Protein AF-H5SH96-F1 (afdb_monomer)

Nearest PDB structures (foldseek):
  1si8-assembly1_D  TM=6.715E-01  e=1.417E+00  Enterococcus faecalis V583
  3w3u-assembly1_A  TM=4.815E-01  e=8.778E+00  Saccharomyces cerevisiae S288C

Structure (mmCIF, N/CA/C/O backbone):
data_AF-H5SH96-F1
#
_entry.id   AF-H5SH96-F1
#
loop_
_atom_site.group_PDB
_atom_site.id
_atom_site.type_symbol
_atom_site.label_atom_id
_atom_site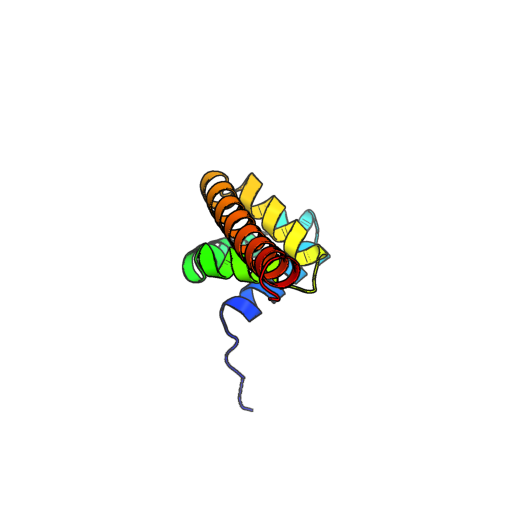.label_alt_id
_atom_site.label_comp_id
_atom_site.label_asym_id
_atom_site.label_entity_id
_atom_site.label_seq_id
_atom_site.pdbx_PDB_ins_code
_atom_site.Cartn_x
_atom_site.Cartn_y
_atom_site.Cartn_z
_atom_site.occupancy
_atom_site.B_iso_or_equiv
_atom_site.auth_seq_id
_atom_site.auth_comp_id
_atom_site.auth_asym_id
_atom_site.auth_atom_id
_atom_site.pdbx_PDB_model_num
ATOM 1 N N . MET A 1 1 ? 4.769 -27.372 13.345 1.00 42.38 1 MET A N 1
ATOM 2 C CA . MET A 1 1 ? 4.757 -25.899 13.234 1.00 42.38 1 MET A CA 1
ATOM 3 C C . MET A 1 1 ? 3.792 -25.542 12.118 1.00 42.38 1 MET A C 1
ATOM 5 O O . MET A 1 1 ? 4.080 -25.860 10.975 1.00 42.38 1 MET A O 1
ATOM 9 N N . LEU A 1 2 ? 2.617 -25.004 12.446 1.00 45.25 2 LEU A N 1
ATOM 10 C CA . LEU A 1 2 ? 1.695 -24.458 11.449 1.00 45.25 2 LEU A CA 1
ATOM 11 C C . LEU A 1 2 ? 2.207 -23.062 11.096 1.00 45.25 2 LEU A C 1
ATOM 13 O O . LEU A 1 2 ? 2.047 -22.130 11.880 1.00 45.25 2 LEU A O 1
ATOM 17 N N . THR A 1 3 ? 2.884 -22.925 9.961 1.00 50.94 3 THR A N 1
ATOM 18 C CA . THR A 1 3 ? 3.163 -21.613 9.380 1.00 50.94 3 THR A CA 1
ATOM 19 C C . THR A 1 3 ? 1.822 -21.019 8.965 1.00 50.94 3 THR A C 1
ATOM 21 O O . THR A 1 3 ? 1.205 -21.455 7.994 1.00 50.94 3 THR A O 1
ATOM 24 N N . ARG A 1 4 ? 1.315 -20.067 9.757 1.00 61.50 4 ARG A N 1
ATOM 25 C CA . ARG A 1 4 ? 0.143 -19.275 9.380 1.00 61.50 4 ARG A CA 1
ATOM 26 C C . ARG A 1 4 ? 0.458 -18.627 8.035 1.00 61.50 4 ARG A C 1
ATOM 28 O O . ARG A 1 4 ? 1.440 -17.901 7.922 1.00 61.50 4 ARG A O 1
ATOM 35 N N . ARG A 1 5 ? -0.354 -18.924 7.024 1.00 68.50 5 ARG A N 1
ATOM 36 C CA . ARG A 1 5 ? -0.265 -18.263 5.724 1.00 68.50 5 ARG A CA 1
ATOM 37 C C . ARG A 1 5 ? -0.736 -16.828 5.937 1.00 68.50 5 ARG A C 1
ATOM 39 O O . ARG A 1 5 ? -1.869 -16.633 6.372 1.00 68.50 5 ARG A O 1
ATOM 46 N N . TRP A 1 6 ? 0.158 -15.866 5.750 1.00 73.06 6 TRP A N 1
ATOM 47 C CA . TRP A 1 6 ? -0.200 -14.456 5.855 1.00 73.06 6 TRP A CA 1
ATOM 48 C C . TRP A 1 6 ? -1.098 -14.078 4.680 1.00 73.06 6 TRP A C 1
ATOM 50 O O . T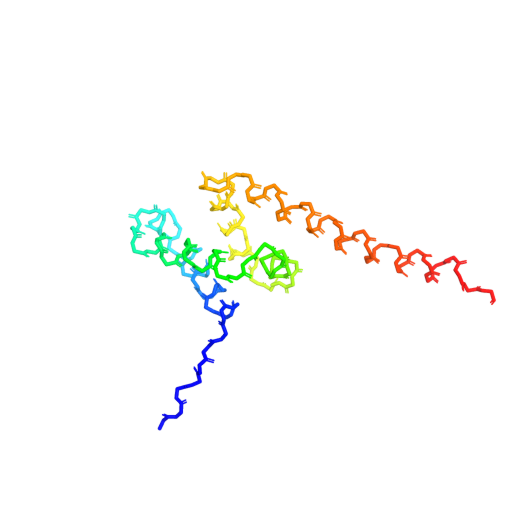RP A 1 6 ? -0.941 -14.602 3.573 1.00 73.06 6 TRP A O 1
ATOM 60 N N . SER A 1 7 ? -2.069 -13.215 4.948 1.00 83.00 7 SER A N 1
ATOM 61 C CA . SER A 1 7 ? -2.863 -12.558 3.915 1.00 83.00 7 SER A CA 1
ATOM 62 C C . SER A 1 7 ? -2.001 -11.561 3.138 1.00 83.00 7 SER A C 1
ATOM 64 O O . SER A 1 7 ? -0.989 -11.078 3.640 1.00 83.00 7 SER A O 1
ATOM 66 N N . GLU A 1 8 ? -2.400 -11.240 1.909 1.00 80.62 8 GLU A N 1
ATOM 67 C CA . GLU A 1 8 ? -1.683 -10.262 1.075 1.00 80.62 8 GLU A CA 1
ATOM 68 C C . GLU A 1 8 ? -1.594 -8.886 1.748 1.00 80.62 8 GLU A C 1
ATOM 70 O O . GLU A 1 8 ? -0.590 -8.200 1.613 1.00 80.62 8 GLU A O 1
ATOM 75 N N . GLU A 1 9 ? -2.613 -8.516 2.525 1.00 78.62 9 GLU A N 1
ATOM 76 C CA . GLU A 1 9 ? -2.664 -7.258 3.272 1.00 78.62 9 GLU A CA 1
ATOM 77 C C . GLU A 1 9 ? -1.683 -7.250 4.454 1.00 78.62 9 GLU A C 1
ATOM 79 O O . GLU A 1 9 ? -0.982 -6.265 4.669 1.00 78.62 9 GLU A O 1
ATOM 84 N N . GLU A 1 10 ? -1.543 -8.375 5.167 1.00 83.75 10 GLU A N 1
ATOM 85 C CA . GLU A 1 10 ? -0.507 -8.532 6.199 1.00 83.75 10 GLU A CA 1
ATOM 86 C C . GLU A 1 10 ? 0.905 -8.474 5.587 1.00 83.75 10 GLU A C 1
ATOM 88 O O . GLU A 1 10 ? 1.812 -7.897 6.184 1.00 83.75 10 GLU A O 1
ATOM 93 N N . ILE A 1 11 ? 1.113 -9.046 4.395 1.00 84.81 11 ILE A N 1
ATOM 94 C CA . ILE A 1 11 ? 2.413 -9.001 3.703 1.00 84.81 11 ILE A CA 1
ATOM 95 C C . ILE A 1 11 ? 2.710 -7.582 3.201 1.00 84.81 11 ILE A C 1
ATOM 97 O O . ILE A 1 11 ? 3.848 -7.121 3.320 1.00 84.81 11 ILE A O 1
ATOM 101 N N . LEU A 1 12 ? 1.702 -6.881 2.678 1.00 84.69 12 LEU A N 1
ATOM 102 C CA . LEU A 1 12 ? 1.804 -5.484 2.266 1.00 84.69 12 LEU A CA 1
ATOM 103 C C . LEU A 1 12 ? 2.199 -4.593 3.448 1.00 84.69 12 LEU A C 1
ATOM 105 O O . LEU A 1 12 ? 3.164 -3.840 3.329 1.00 84.69 12 LEU A O 1
ATOM 109 N N . ASP A 1 13 ? 1.514 -4.719 4.588 1.00 84.00 13 ASP A N 1
ATOM 110 C CA . ASP A 1 13 ? 1.818 -3.952 5.800 1.00 84.00 13 ASP A CA 1
ATOM 111 C C . ASP A 1 13 ? 3.264 -4.181 6.248 1.00 84.00 13 ASP A C 1
ATOM 113 O O . ASP A 1 13 ? 4.024 -3.231 6.411 1.00 84.00 13 ASP A O 1
ATOM 117 N N . GLN A 1 14 ? 3.693 -5.442 6.354 1.00 85.62 14 GLN A N 1
ATOM 118 C CA . GLN A 1 14 ? 5.058 -5.785 6.763 1.00 85.62 14 GLN A CA 1
ATOM 119 C C . GLN A 1 14 ? 6.110 -5.262 5.780 1.00 85.62 14 GLN A C 1
ATOM 121 O O . GLN A 1 14 ? 7.144 -4.743 6.197 1.00 85.62 14 GLN A O 1
ATOM 126 N N . THR A 1 15 ? 5.845 -5.348 4.476 1.00 84.00 15 THR A N 1
ATOM 127 C CA . THR A 1 15 ? 6.766 -4.847 3.447 1.00 84.00 15 THR A CA 1
ATOM 128 C C . THR A 1 15 ? 6.868 -3.322 3.510 1.00 84.00 15 THR A C 1
ATOM 130 O O . THR A 1 15 ? 7.975 -2.783 3.526 1.00 84.00 15 THR A O 1
ATOM 133 N N . ALA A 1 16 ? 5.739 -2.619 3.642 1.00 82.50 16 ALA A N 1
ATOM 134 C CA . ALA A 1 16 ? 5.707 -1.168 3.816 1.00 82.50 16 ALA A CA 1
ATOM 135 C C . ALA A 1 16 ? 6.383 -0.724 5.127 1.00 82.50 16 ALA A C 1
ATOM 137 O O . ALA A 1 16 ? 7.099 0.278 5.135 1.00 82.50 16 ALA A O 1
ATOM 138 N N . CYS A 1 17 ? 6.232 -1.490 6.213 1.00 86.75 17 CYS A N 1
ATOM 139 C CA . CYS A 1 17 ? 6.943 -1.270 7.474 1.00 86.75 17 CYS A CA 1
ATOM 140 C C . CYS A 1 17 ? 8.459 -1.364 7.288 1.00 86.75 17 CYS A C 1
ATOM 142 O O . CYS A 1 17 ? 9.174 -0.433 7.650 1.00 86.75 17 CYS A O 1
ATOM 144 N N . VAL A 1 18 ? 8.952 -2.444 6.671 1.00 86.31 18 VAL A N 1
ATOM 145 C CA . VAL A 1 18 ? 10.388 -2.627 6.395 1.00 86.31 18 VAL A CA 1
ATOM 146 C C . VAL A 1 18 ? 10.918 -1.485 5.531 1.00 86.31 18 VAL A C 1
ATOM 148 O O . VAL A 1 18 ? 12.002 -0.961 5.787 1.00 86.31 18 VAL A O 1
ATOM 151 N N . MET A 1 19 ? 10.148 -1.040 4.536 1.00 84.62 19 MET A N 1
ATOM 152 C CA . MET A 1 19 ? 10.535 0.111 3.724 1.00 84.62 19 MET A CA 1
ATOM 153 C C . MET A 1 19 ? 10.603 1.407 4.532 1.00 84.62 19 MET A C 1
ATOM 155 O O . MET A 1 19 ? 11.544 2.179 4.347 1.00 84.62 19 MET A O 1
ATOM 159 N N . ALA A 1 20 ? 9.653 1.634 5.440 1.00 86.06 20 ALA A N 1
ATOM 160 C CA . ALA A 1 20 ? 9.648 2.801 6.315 1.00 86.06 20 ALA A CA 1
ATOM 161 C C . ALA A 1 20 ? 10.857 2.798 7.265 1.00 86.06 20 ALA A C 1
ATOM 163 O O . ALA A 1 20 ? 11.530 3.817 7.413 1.00 86.06 20 ALA A O 1
ATOM 164 N N . GLU A 1 21 ? 11.175 1.646 7.859 1.00 87.38 21 GLU A N 1
ATOM 165 C CA . GLU A 1 21 ? 12.316 1.467 8.766 1.00 87.38 21 GLU A CA 1
ATOM 166 C C . GLU A 1 21 ? 13.663 1.642 8.053 1.00 87.38 21 GLU A C 1
ATOM 168 O O . GLU A 1 21 ? 14.585 2.258 8.588 1.00 87.38 21 GLU A O 1
ATOM 173 N N . CYS A 1 22 ? 13.784 1.135 6.825 1.00 84.94 22 CYS A N 1
ATOM 174 C CA . CYS A 1 22 ? 14.993 1.258 6.011 1.00 84.94 22 CYS A CA 1
ATOM 175 C C . CYS A 1 22 ? 15.119 2.617 5.289 1.00 84.94 22 CYS A C 1
ATOM 177 O O . CYS A 1 22 ? 16.188 2.934 4.755 1.00 84.94 22 CYS A O 1
ATOM 179 N N . GLY A 1 23 ? 14.055 3.425 5.246 1.00 79.44 23 GLY A N 1
ATOM 180 C CA . GLY A 1 23 ? 14.044 4.764 4.657 1.00 79.44 23 GLY A CA 1
ATOM 181 C C . GLY A 1 23 ? 14.534 4.799 3.204 1.00 79.44 23 GLY A C 1
ATOM 182 O O . GLY A 1 23 ? 14.179 3.959 2.377 1.00 79.44 23 GLY A O 1
ATOM 183 N N . GLU A 1 24 ? 15.395 5.765 2.865 1.00 77.44 24 GLU A N 1
ATOM 184 C CA . GLU A 1 24 ? 15.916 5.903 1.494 1.00 77.44 24 GLU A CA 1
ATOM 185 C C . GLU A 1 24 ? 16.654 4.655 0.987 1.00 77.44 24 GLU A C 1
ATOM 187 O O . GLU A 1 24 ? 16.671 4.406 -0.221 1.00 77.44 24 GLU A O 1
ATOM 192 N N . GLN A 1 25 ? 17.245 3.847 1.874 1.00 79.31 25 GLN A N 1
ATOM 193 C CA . GLN A 1 25 ? 17.964 2.637 1.466 1.00 79.31 25 GLN A CA 1
ATOM 194 C C . GLN A 1 25 ? 17.017 1.572 0.905 1.00 79.31 25 GLN A C 1
ATOM 196 O O . GLN A 1 25 ? 17.387 0.888 -0.050 1.00 79.31 25 GLN A O 1
ATOM 201 N N . ALA A 1 26 ? 15.782 1.481 1.410 1.00 75.06 26 ALA A N 1
ATOM 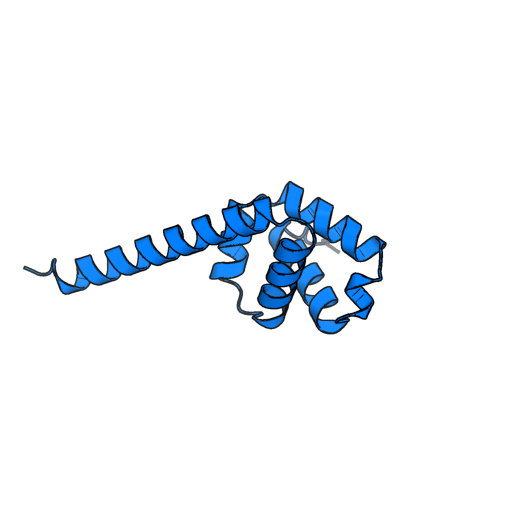202 C CA . ALA A 1 26 ? 14.778 0.573 0.857 1.00 75.06 26 ALA A CA 1
ATOM 203 C C . ALA A 1 26 ? 14.441 0.908 -0.595 1.00 75.06 26 ALA A C 1
ATOM 205 O O . ALA A 1 26 ? 14.347 0.013 -1.427 1.00 75.06 26 ALA A O 1
ATOM 206 N N . THR A 1 27 ? 14.353 2.197 -0.928 1.00 70.31 27 THR A N 1
ATOM 207 C CA . THR A 1 27 ? 14.065 2.642 -2.303 1.00 70.3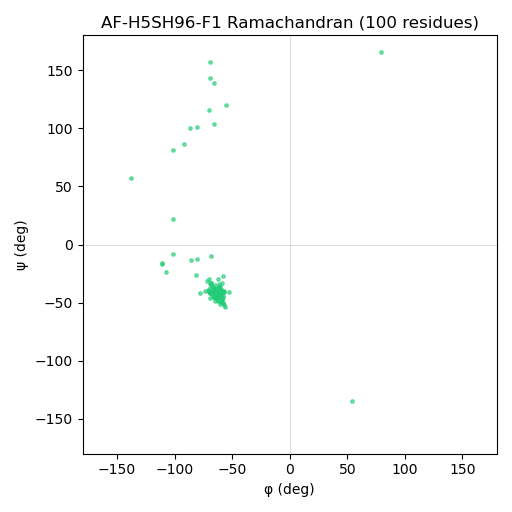1 27 THR A CA 1
ATOM 208 C C . THR A 1 27 ? 15.201 2.365 -3.291 1.00 70.31 27 THR A C 1
ATOM 210 O O . THR A 1 27 ? 15.022 2.529 -4.492 1.00 70.31 27 THR A O 1
ATOM 213 N N . ARG A 1 28 ? 16.378 1.958 -2.799 1.00 78.38 28 ARG A N 1
ATOM 214 C CA . ARG A 1 28 ? 17.520 1.519 -3.616 1.00 78.38 28 ARG A CA 1
ATOM 215 C C . ARG A 1 28 ? 17.655 -0.005 -3.655 1.00 78.38 28 ARG A C 1
ATOM 217 O O . ARG A 1 28 ? 18.485 -0.524 -4.398 1.00 78.38 28 ARG A O 1
ATOM 224 N N . CYS A 1 29 ? 16.871 -0.723 -2.853 1.00 85.69 29 CYS A N 1
ATOM 225 C CA . CYS A 1 29 ? 16.852 -2.175 -2.837 1.00 85.69 29 CYS A CA 1
ATOM 226 C C . CYS A 1 29 ? 15.875 -2.683 -3.899 1.00 85.69 29 CYS A C 1
ATOM 228 O O . CYS A 1 29 ? 14.669 -2.738 -3.676 1.00 85.69 29 CYS A O 1
ATOM 230 N N . PHE A 1 30 ? 16.417 -3.102 -5.042 1.00 84.12 30 PHE A N 1
ATOM 231 C CA . PHE A 1 30 ? 15.633 -3.613 -6.168 1.00 84.12 30 PHE A CA 1
ATOM 232 C C . PHE A 1 30 ? 14.667 -4.739 -5.769 1.00 84.12 30 PHE A C 1
ATOM 234 O O . PHE A 1 30 ? 13.520 -4.753 -6.197 1.00 84.12 30 PHE A O 1
ATOM 241 N N . VAL A 1 31 ? 15.104 -5.656 -4.900 1.00 86.06 31 VAL A N 1
ATOM 242 C CA . VAL A 1 31 ? 14.270 -6.785 -4.458 1.00 86.06 31 VAL A CA 1
ATOM 243 C C . VAL A 1 31 ? 13.048 -6.307 -3.671 1.00 86.06 31 VAL A C 1
ATOM 245 O O . VAL A 1 31 ? 11.959 -6.827 -3.884 1.00 86.06 31 VAL A O 1
ATOM 248 N N . LEU A 1 32 ? 13.204 -5.308 -2.795 1.00 84.81 32 LEU A N 1
ATOM 249 C CA . LEU A 1 32 ? 12.075 -4.757 -2.039 1.00 84.81 32 LEU A CA 1
ATOM 250 C C . LEU A 1 32 ? 11.078 -4.043 -2.954 1.00 84.81 32 LEU A C 1
ATOM 252 O O . LEU A 1 32 ? 9.879 -4.157 -2.734 1.00 84.81 32 LEU A O 1
ATOM 256 N N . GLN A 1 33 ? 11.565 -3.354 -3.988 1.00 86.50 33 GLN A N 1
ATOM 257 C CA . GLN A 1 33 ? 10.701 -2.701 -4.973 1.00 86.50 33 GLN A CA 1
ATOM 258 C C . GLN A 1 33 ? 9.893 -3.720 -5.777 1.00 86.50 33 GLN A C 1
ATOM 260 O O . GLN A 1 33 ? 8.678 -3.602 -5.829 1.00 86.50 33 GLN A O 1
ATOM 265 N N . VAL A 1 34 ? 10.540 -4.763 -6.311 1.00 89.19 34 VAL A N 1
ATOM 266 C CA . VAL A 1 34 ? 9.854 -5.827 -7.067 1.00 89.19 34 VAL A CA 1
ATOM 267 C C . VAL A 1 34 ? 8.781 -6.505 -6.219 1.00 89.19 34 VAL A C 1
ATOM 269 O O . VAL A 1 34 ? 7.654 -6.668 -6.672 1.00 89.19 34 VAL A O 1
ATOM 272 N N . VAL A 1 35 ? 9.107 -6.860 -4.971 1.00 88.88 35 VAL A N 1
ATOM 273 C CA . VAL A 1 35 ? 8.132 -7.475 -4.060 1.00 88.88 35 VAL A CA 1
ATOM 274 C C . VAL A 1 35 ? 6.968 -6.527 -3.786 1.00 88.88 35 VAL A C 1
ATOM 276 O O . VAL A 1 35 ? 5.819 -6.961 -3.793 1.00 88.88 35 VAL A O 1
ATOM 279 N N . LEU A 1 36 ? 7.237 -5.240 -3.550 1.00 89.06 36 LEU A N 1
ATOM 280 C CA . LEU A 1 36 ? 6.171 -4.278 -3.295 1.00 89.06 36 LEU A CA 1
ATOM 281 C C . LEU A 1 36 ? 5.291 -4.055 -4.535 1.00 89.06 36 LEU A C 1
ATOM 283 O O . LEU A 1 36 ? 4.074 -3.999 -4.390 1.00 89.06 36 LEU A O 1
ATOM 287 N N . ASP A 1 37 ? 5.873 -3.976 -5.731 1.00 91.50 37 ASP A N 1
ATOM 288 C CA . ASP A 1 37 ? 5.134 -3.822 -6.990 1.00 91.50 37 ASP A CA 1
ATOM 289 C C . ASP A 1 37 ? 4.206 -5.023 -7.245 1.00 91.50 37 ASP A C 1
ATOM 291 O O . ASP A 1 37 ? 3.014 -4.838 -7.490 1.00 91.50 37 ASP A O 1
ATOM 295 N N . GLU A 1 38 ? 4.708 -6.254 -7.090 1.00 90.12 38 GLU A N 1
ATOM 296 C CA . GLU A 1 38 ? 3.894 -7.474 -7.221 1.00 90.12 38 GLU A CA 1
ATOM 297 C C . GLU A 1 38 ? 2.748 -7.511 -6.195 1.00 90.12 38 GLU A C 1
ATOM 299 O O . GLU A 1 38 ? 1.622 -7.907 -6.513 1.00 90.12 38 GLU A O 1
ATOM 304 N N . LEU A 1 39 ? 3.002 -7.067 -4.959 1.00 88.12 39 LEU A N 1
ATOM 305 C CA . LEU A 1 39 ? 1.968 -6.973 -3.927 1.00 88.12 39 LEU A CA 1
ATOM 306 C C . LEU A 1 39 ? 0.922 -5.908 -4.262 1.00 88.12 39 LEU A C 1
ATOM 308 O O . LEU A 1 39 ? -0.268 -6.159 -4.074 1.00 88.12 39 LEU A O 1
ATOM 312 N N . ILE A 1 40 ? 1.338 -4.744 -4.765 1.00 90.62 40 ILE A N 1
ATOM 313 C CA . ILE A 1 40 ? 0.429 -3.662 -5.167 1.00 90.62 40 ILE A CA 1
ATOM 314 C C . ILE A 1 40 ? -0.521 -4.142 -6.268 1.00 90.62 40 ILE A C 1
ATOM 316 O O . ILE A 1 40 ? -1.730 -3.896 -6.178 1.00 90.62 40 ILE A O 1
ATOM 320 N N . GLU A 1 41 ? 0.005 -4.859 -7.265 1.00 90.69 41 GLU A N 1
ATOM 321 C CA . GLU A 1 41 ? -0.798 -5.459 -8.332 1.00 90.69 41 GLU A CA 1
ATOM 322 C C . GLU A 1 41 ? -1.775 -6.514 -7.796 1.00 90.69 41 GLU A C 1
ATOM 324 O O . GLU A 1 41 ? -2.955 -6.489 -8.151 1.00 90.69 41 GLU A O 1
ATOM 329 N N . SER A 1 42 ? -1.314 -7.417 -6.922 1.00 89.56 42 SER A N 1
ATOM 330 C CA . SER A 1 42 ? -2.133 -8.528 -6.408 1.00 89.56 42 SER A CA 1
ATOM 331 C C . SER A 1 42 ? -3.254 -8.060 -5.478 1.00 89.56 42 SER A C 1
ATOM 333 O O . SER A 1 42 ? -4.394 -8.524 -5.557 1.00 89.56 42 SER A O 1
ATOM 335 N N . VAL A 1 43 ? -2.948 -7.106 -4.595 1.00 87.62 43 VAL A N 1
ATOM 336 C CA . VAL A 1 43 ? -3.896 -6.564 -3.613 1.00 87.62 43 VAL A CA 1
ATOM 337 C C . VAL A 1 43 ? -4.980 -5.736 -4.308 1.00 87.62 43 VAL A C 1
ATOM 339 O O . VAL A 1 43 ? -6.163 -5.839 -3.964 1.00 87.62 43 VAL A O 1
ATOM 342 N N . GLY A 1 44 ? -4.596 -4.946 -5.309 1.00 89.25 44 GLY A N 1
ATOM 343 C CA . GLY A 1 44 ? -5.509 -4.083 -6.043 1.00 89.25 44 GLY A CA 1
ATOM 344 C C . GLY A 1 44 ? -5.856 -2.778 -5.304 1.00 89.25 44 GLY A C 1
ATOM 345 O O . GLY A 1 44 ? -5.633 -2.632 -4.097 1.00 89.25 44 GLY A O 1
ATOM 346 N N . PRO A 1 45 ? -6.443 -1.800 -6.015 1.00 89.38 45 PRO A N 1
ATOM 347 C CA . PRO A 1 45 ? -6.522 -0.417 -5.542 1.00 89.38 45 PRO A CA 1
ATOM 348 C C . PRO A 1 45 ? -7.512 -0.242 -4.386 1.00 89.38 45 PRO A C 1
ATOM 350 O O . PRO A 1 45 ? -7.296 0.579 -3.503 1.00 89.38 45 PRO A O 1
ATOM 353 N N . TRP A 1 46 ? -8.580 -1.044 -4.355 1.00 86.75 46 TRP A N 1
ATOM 354 C CA . TRP A 1 46 ? -9.597 -0.965 -3.306 1.00 86.75 46 TRP A CA 1
ATOM 355 C C . TRP A 1 46 ? -9.071 -1.431 -1.948 1.00 86.75 46 TRP A C 1
ATOM 357 O O . TRP A 1 46 ? -9.255 -0.749 -0.945 1.00 86.75 46 TRP A O 1
ATOM 367 N N . LYS A 1 47 ? -8.365 -2.567 -1.915 1.00 85.94 47 LYS A N 1
ATOM 368 C CA . LYS A 1 47 ? -7.747 -3.065 -0.683 1.00 85.94 47 LYS A CA 1
ATOM 369 C C . LYS A 1 47 ? -6.592 -2.168 -0.231 1.00 85.94 47 LYS A C 1
ATOM 371 O O . LYS A 1 47 ? -6.416 -1.988 0.964 1.00 85.94 47 LYS A O 1
ATOM 376 N N . LEU A 1 48 ? -5.847 -1.563 -1.160 1.00 89.69 48 LEU A N 1
ATOM 377 C CA . LEU A 1 48 ? -4.828 -0.563 -0.826 1.00 89.69 48 LEU A CA 1
ATOM 378 C C . LEU A 1 48 ? -5.430 0.688 -0.180 1.00 89.69 48 LEU A C 1
ATOM 380 O O . LEU A 1 48 ? -4.942 1.126 0.857 1.00 89.69 48 LEU A O 1
ATOM 384 N N . ALA A 1 49 ? -6.519 1.220 -0.740 1.00 89.88 49 ALA A N 1
ATOM 385 C CA . ALA A 1 49 ? -7.257 2.321 -0.126 1.00 89.88 49 ALA A CA 1
ATOM 386 C C . ALA A 1 49 ? -7.795 1.926 1.261 1.00 89.88 49 ALA A C 1
ATOM 388 O O . ALA A 1 49 ? -7.652 2.677 2.221 1.00 89.88 49 ALA A O 1
ATOM 389 N N . HIS A 1 50 ? -8.346 0.717 1.402 1.00 86.94 50 HIS A N 1
ATOM 390 C CA . HIS A 1 50 ? -8.797 0.203 2.696 1.00 86.94 50 HIS A CA 1
ATOM 391 C C . HIS A 1 50 ? -7.660 0.117 3.725 1.00 86.94 50 HIS A C 1
ATOM 393 O O . HIS A 1 50 ? -7.812 0.584 4.855 1.00 86.94 50 HIS A O 1
ATOM 399 N N . PHE A 1 51 ? -6.510 -0.428 3.327 1.00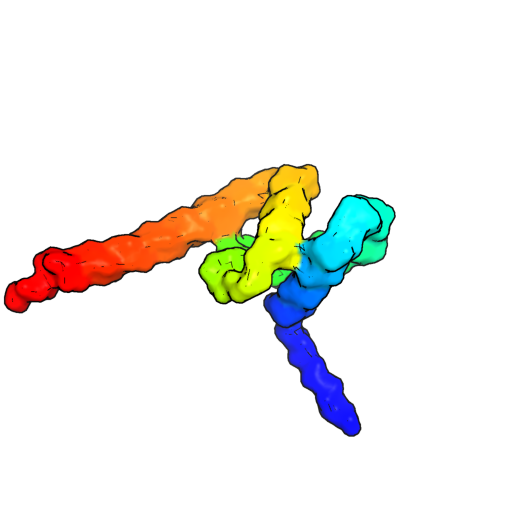 87.00 51 PHE A N 1
ATOM 400 C CA . PHE A 1 51 ? -5.319 -0.503 4.163 1.00 87.00 51 PHE A CA 1
ATOM 401 C C . PHE A 1 51 ? -4.875 0.892 4.620 1.00 87.00 51 PHE A C 1
ATOM 403 O O . PHE A 1 51 ? -4.719 1.121 5.818 1.00 87.00 51 PHE A O 1
ATOM 410 N N . LEU A 1 52 ? -4.740 1.847 3.693 1.00 89.94 52 LEU A N 1
ATOM 411 C CA . LEU A 1 52 ? -4.338 3.222 4.008 1.00 89.94 52 LEU A CA 1
ATOM 412 C C . LEU A 1 52 ? -5.338 3.923 4.942 1.00 89.94 52 LEU A C 1
ATOM 414 O O . LEU A 1 52 ? -4.924 4.616 5.868 1.00 89.94 52 LEU A O 1
ATOM 418 N N . ALA A 1 53 ? -6.641 3.694 4.762 1.00 87.19 53 ALA A N 1
ATOM 419 C CA . ALA A 1 53 ? -7.678 4.284 5.608 1.00 87.19 53 ALA A CA 1
ATOM 420 C C . ALA A 1 53 ? -7.716 3.708 7.035 1.00 87.19 53 ALA A C 1
ATOM 422 O O . ALA A 1 53 ? -8.144 4.392 7.967 1.00 87.19 53 ALA A O 1
ATOM 423 N N . THR A 1 54 ? -7.332 2.441 7.216 1.00 84.50 54 THR A N 1
ATOM 424 C CA . THR A 1 54 ? -7.546 1.707 8.477 1.00 84.50 54 THR A CA 1
ATOM 425 C C . THR A 1 54 ? -6.269 1.399 9.252 1.00 84.50 54 THR A C 1
ATOM 427 O O . THR A 1 54 ? -6.339 1.080 10.446 1.00 84.50 54 THR A O 1
ATOM 430 N N . THR A 1 55 ? -5.100 1.494 8.615 1.00 85.44 55 THR A N 1
ATOM 431 C CA . THR A 1 55 ? -3.837 1.119 9.247 1.00 85.44 55 THR A CA 1
ATOM 432 C C . THR A 1 55 ? -3.489 2.028 10.423 1.00 85.44 55 THR A C 1
ATOM 434 O O . THR A 1 55 ? -3.640 3.251 10.407 1.00 85.44 55 THR A O 1
ATOM 437 N N . LYS A 1 56 ? -2.975 1.408 11.488 1.00 86.50 56 LYS A N 1
ATOM 438 C CA . LYS A 1 56 ? -2.449 2.119 12.662 1.00 86.50 56 LYS A CA 1
ATOM 439 C C . LYS A 1 56 ? -0.987 2.521 12.477 1.00 86.50 56 LYS A C 1
ATOM 441 O O . LYS A 1 56 ? -0.484 3.331 13.256 1.00 86.50 56 LYS A O 1
ATOM 446 N N . ASN A 1 57 ? -0.304 1.973 11.470 1.00 88.00 57 ASN A N 1
ATOM 447 C CA . ASN A 1 57 ? 1.086 2.292 11.186 1.00 88.00 57 ASN A CA 1
ATOM 448 C C . ASN A 1 57 ? 1.187 3.443 10.177 1.00 88.00 57 ASN A C 1
ATOM 450 O O . ASN A 1 57 ? 1.330 3.246 8.972 1.00 88.00 57 ASN A O 1
ATOM 454 N N . GLN A 1 58 ? 1.151 4.666 10.702 1.00 88.50 58 GL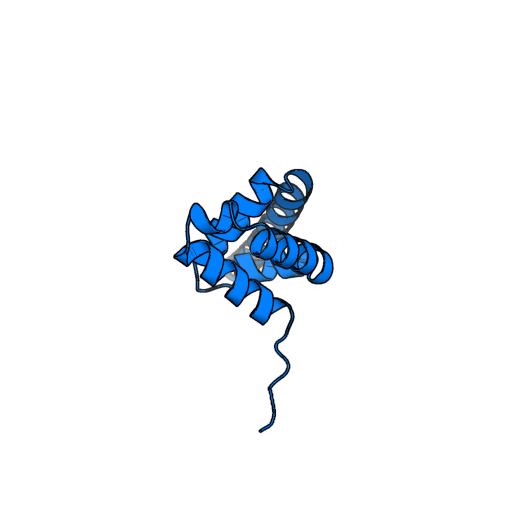N A N 1
ATOM 455 C CA . GLN A 1 58 ? 1.196 5.889 9.896 1.00 88.50 58 GLN A CA 1
ATOM 456 C C . GLN A 1 58 ? 2.501 6.043 9.099 1.00 88.50 58 GLN A C 1
ATOM 458 O O . GLN A 1 58 ? 2.497 6.611 8.009 1.00 88.50 58 GLN A O 1
ATOM 463 N N . ALA A 1 59 ? 3.618 5.504 9.601 1.00 87.44 59 ALA A N 1
ATOM 464 C CA . ALA A 1 59 ? 4.891 5.536 8.885 1.00 87.44 59 ALA A CA 1
ATOM 465 C C . ALA A 1 59 ? 4.875 4.614 7.654 1.00 87.44 59 ALA A C 1
ATOM 467 O O . ALA A 1 59 ? 5.360 5.006 6.590 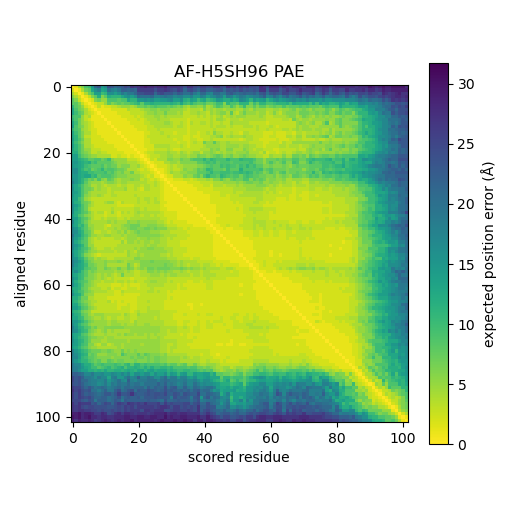1.00 87.44 59 ALA A O 1
ATOM 468 N N . ALA A 1 60 ? 4.283 3.422 7.785 1.00 84.81 60 ALA A N 1
ATOM 469 C CA . ALA A 1 60 ? 4.092 2.494 6.672 1.00 84.81 60 ALA A CA 1
ATOM 470 C C . ALA A 1 60 ? 3.124 3.069 5.628 1.00 84.81 60 ALA A C 1
ATOM 472 O O . ALA A 1 60 ? 3.453 3.065 4.444 1.00 84.81 60 ALA A O 1
ATOM 473 N N . ALA A 1 61 ? 2.001 3.652 6.067 1.00 89.19 61 ALA A N 1
ATOM 474 C CA . ALA A 1 61 ? 1.046 4.333 5.189 1.00 89.19 61 ALA A CA 1
ATOM 475 C C . ALA A 1 61 ? 1.718 5.444 4.373 1.00 89.19 61 ALA A C 1
ATOM 477 O O . ALA A 1 61 ? 1.727 5.397 3.147 1.00 89.19 61 ALA A O 1
ATOM 478 N N . THR A 1 62 ? 2.402 6.368 5.055 1.00 91.00 62 THR A N 1
ATOM 479 C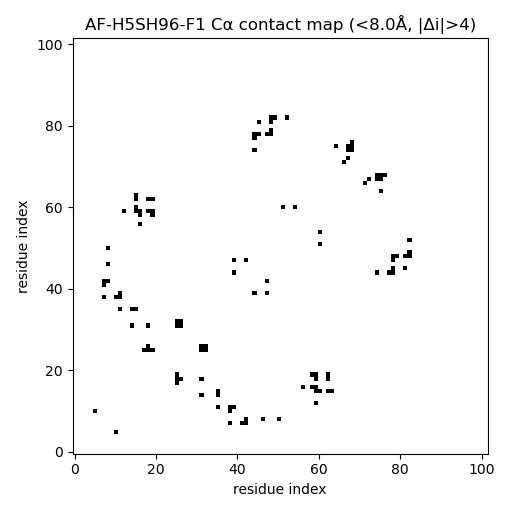 CA . THR A 1 62 ? 3.103 7.488 4.409 1.00 91.00 62 THR A CA 1
ATOM 480 C C . THR A 1 62 ? 4.173 7.001 3.426 1.00 91.00 62 THR A C 1
ATOM 482 O O . THR A 1 62 ? 4.399 7.599 2.375 1.00 91.00 62 THR A O 1
ATOM 485 N N . THR A 1 63 ? 4.888 5.927 3.771 1.00 90.50 63 THR A N 1
ATOM 486 C CA . THR A 1 63 ? 5.930 5.364 2.900 1.00 90.50 63 THR A CA 1
ATOM 487 C C . THR A 1 63 ? 5.322 4.744 1.649 1.00 90.50 63 THR A C 1
ATOM 489 O O . THR A 1 63 ? 5.842 4.955 0.553 1.00 90.50 63 THR A O 1
ATOM 492 N N . LEU A 1 64 ? 4.213 4.021 1.804 1.00 91.06 64 LEU A N 1
ATOM 493 C CA . LEU A 1 64 ? 3.480 3.419 0.701 1.00 91.06 64 LEU A CA 1
ATOM 494 C C . LEU A 1 64 ? 2.871 4.484 -0.219 1.00 91.06 64 LEU A C 1
ATOM 496 O O . LEU A 1 64 ? 3.022 4.378 -1.431 1.00 91.06 64 LEU A O 1
ATOM 500 N N . GLU A 1 65 ? 2.275 5.543 0.330 1.00 92.81 65 GLU A N 1
ATOM 501 C CA . GLU A 1 65 ? 1.750 6.678 -0.444 1.00 92.81 65 GLU A CA 1
ATOM 502 C C . GLU A 1 65 ? 2.840 7.324 -1.302 1.00 92.81 65 GLU A C 1
ATOM 504 O O . GLU A 1 65 ? 2.706 7.392 -2.522 1.00 92.81 65 GLU A O 1
ATOM 509 N N . ARG A 1 66 ? 3.980 7.692 -0.703 1.00 92.19 66 ARG A N 1
ATOM 510 C CA . ARG A 1 66 ? 5.110 8.266 -1.458 1.00 92.19 66 ARG A CA 1
ATOM 511 C C . ARG A 1 66 ? 5.650 7.310 -2.515 1.00 92.19 66 ARG A C 1
ATOM 513 O O . ARG A 1 66 ? 6.116 7.745 -3.569 1.00 92.19 66 ARG A O 1
ATOM 520 N N . TYR A 1 67 ? 5.661 6.011 -2.219 1.00 91.62 67 TYR A N 1
ATOM 521 C CA . TYR A 1 67 ? 6.090 5.004 -3.178 1.00 91.62 67 TYR A CA 1
ATOM 522 C C . TYR A 1 67 ? 5.145 4.953 -4.381 1.00 91.62 67 TYR A C 1
ATOM 524 O O . TYR A 1 67 ? 5.619 4.961 -5.520 1.00 91.62 67 TYR A O 1
ATOM 532 N N . LEU A 1 68 ? 3.834 4.949 -4.135 1.00 93.12 68 LEU A N 1
ATOM 533 C CA . LEU A 1 68 ? 2.807 4.963 -5.171 1.00 93.12 68 LEU A CA 1
ATOM 534 C C . LEU A 1 68 ? 2.890 6.240 -6.010 1.00 93.12 68 LEU A C 1
ATOM 536 O O . LEU A 1 68 ? 2.959 6.149 -7.227 1.00 93.12 68 LEU A O 1
ATOM 540 N N . GLU A 1 69 ? 2.980 7.419 -5.397 1.00 94.19 69 GLU A N 1
ATOM 541 C CA . GLU A 1 69 ? 3.101 8.694 -6.123 1.00 94.19 69 GLU A CA 1
ATOM 542 C C . GLU A 1 69 ? 4.313 8.725 -7.060 1.00 94.19 69 GLU A C 1
ATOM 544 O O . GLU A 1 69 ? 4.245 9.238 -8.177 1.00 94.19 69 GLU A O 1
ATOM 549 N N . LYS A 1 70 ? 5.438 8.167 -6.605 1.00 92.38 70 LYS A N 1
ATOM 550 C CA . LYS A 1 70 ? 6.694 8.197 -7.351 1.00 92.38 70 LYS A CA 1
ATOM 551 C C . LYS A 1 70 ? 6.740 7.179 -8.489 1.00 92.38 70 LYS A C 1
ATOM 553 O O . LYS A 1 70 ? 7.299 7.485 -9.539 1.00 92.38 70 LYS A O 1
ATOM 558 N N . ASN A 1 71 ? 6.244 5.966 -8.255 1.00 91.06 71 ASN A N 1
ATOM 559 C CA . ASN A 1 71 ? 6.447 4.833 -9.164 1.00 91.06 71 ASN A CA 1
ATOM 560 C C . ASN A 1 71 ? 5.167 4.451 -9.934 1.00 91.06 71 ASN A C 1
ATOM 562 O O . ASN A 1 71 ? 5.262 3.887 -11.019 1.00 91.06 71 ASN A O 1
ATOM 566 N N . TRP A 1 72 ? 3.989 4.793 -9.406 1.00 92.50 72 TRP A N 1
ATOM 567 C CA . TRP A 1 72 ? 2.666 4.425 -9.921 1.00 92.50 72 TRP A CA 1
ATOM 568 C C . TRP A 1 72 ? 1.675 5.612 -9.860 1.00 92.50 72 TRP A C 1
ATOM 570 O O . TRP A 1 72 ? 0.620 5.499 -9.231 1.00 92.50 72 TRP A O 1
ATOM 580 N N . PRO A 1 73 ? 1.967 6.766 -10.488 1.00 93.00 73 PRO A N 1
ATOM 581 C CA . PRO A 1 73 ? 1.220 8.010 -10.263 1.00 93.00 73 PRO A CA 1
ATOM 582 C C . PRO A 1 73 ? -0.280 7.911 -10.595 1.00 93.00 73 PRO A C 1
ATOM 584 O O . PRO A 1 73 ? -1.113 8.355 -9.806 1.00 93.00 73 PRO A O 1
ATOM 587 N N . ASP A 1 74 ? -0.647 7.265 -11.705 1.00 91.56 74 ASP A N 1
ATOM 588 C CA . ASP A 1 74 ? -2.059 7.070 -12.079 1.00 91.56 74 ASP A CA 1
ATOM 589 C C . ASP A 1 74 ? -2.795 6.173 -11.073 1.00 91.56 74 ASP A C 1
ATOM 591 O O . ASP A 1 74 ? -3.975 6.360 -10.769 1.00 91.56 74 ASP A O 1
ATOM 595 N N . TYR A 1 75 ? -2.082 5.190 -10.523 1.00 91.88 75 TYR A N 1
ATOM 596 C CA . TYR A 1 75 ? -2.620 4.282 -9.521 1.00 91.88 75 TYR A CA 1
ATOM 597 C C . TYR A 1 75 ? -2.780 4.979 -8.169 1.00 91.88 75 TYR A C 1
ATOM 599 O O . TYR A 1 75 ? -3.793 4.787 -7.501 1.00 91.88 75 TYR A O 1
ATOM 607 N N . ALA A 1 76 ? -1.818 5.826 -7.792 1.00 92.69 76 ALA A N 1
ATOM 608 C CA . ALA A 1 76 ? -1.894 6.671 -6.606 1.00 92.69 76 ALA A CA 1
ATOM 609 C C . ALA A 1 76 ? -3.123 7.586 -6.663 1.00 92.69 76 ALA A C 1
ATOM 611 O O . ALA A 1 76 ? -3.880 7.654 -5.698 1.00 92.69 76 ALA A O 1
ATOM 612 N N . HIS A 1 77 ? -3.377 8.208 -7.819 1.00 93.25 77 HIS A N 1
ATOM 613 C CA . HIS A 1 77 ? -4.563 9.036 -8.023 1.00 93.25 77 HIS A CA 1
ATOM 614 C C . HIS A 1 77 ? -5.859 8.243 -7.812 1.00 93.25 77 HIS A C 1
ATOM 616 O O . HIS A 1 77 ? -6.716 8.654 -7.035 1.00 93.25 77 HIS A O 1
ATOM 622 N N . LYS A 1 78 ? -5.965 7.054 -8.412 1.00 92.44 78 LYS A N 1
ATOM 623 C CA . LYS A 1 78 ? -7.126 6.172 -8.231 1.00 92.44 78 LYS A CA 1
ATOM 624 C C . LYS A 1 78 ? -7.329 5.740 -6.774 1.00 92.44 78 LYS A C 1
ATOM 626 O O . LYS A 1 78 ? -8.461 5.627 -6.313 1.00 92.44 78 LYS A O 1
ATOM 631 N N . VAL A 1 79 ? -6.249 5.453 -6.049 1.00 92.56 79 VAL A N 1
ATOM 632 C CA . VAL A 1 79 ? -6.317 5.105 -4.621 1.00 92.56 79 VAL A CA 1
ATOM 633 C C . VAL A 1 79 ? -6.794 6.304 -3.794 1.00 92.56 79 VAL A C 1
ATOM 635 O O . VAL A 1 79 ? -7.628 6.122 -2.910 1.00 92.56 79 VAL A O 1
ATOM 638 N N . ALA A 1 80 ? -6.343 7.520 -4.114 1.00 92.00 80 ALA A N 1
ATOM 639 C CA . ALA A 1 80 ? -6.798 8.745 -3.459 1.00 92.00 80 ALA A CA 1
ATOM 640 C C . ALA A 1 80 ? -8.300 9.005 -3.678 1.00 92.00 80 ALA A C 1
ATOM 642 O O . ALA A 1 80 ?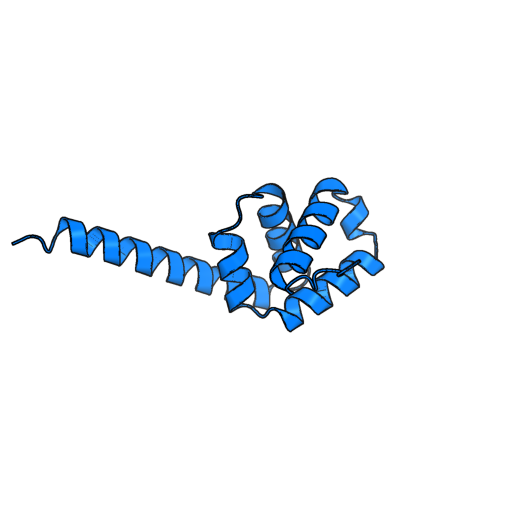 -9.011 9.266 -2.713 1.00 92.00 80 ALA A O 1
ATOM 643 N N . GLU A 1 81 ? -8.814 8.832 -4.901 1.00 92.56 81 GLU A N 1
ATOM 644 C CA . GLU A 1 81 ? -10.258 8.946 -5.179 1.00 92.56 81 GLU A CA 1
ATOM 645 C C . GLU A 1 81 ? -11.088 7.962 -4.335 1.00 92.56 81 GLU A C 1
ATOM 647 O O . GLU A 1 81 ? -12.146 8.306 -3.806 1.00 92.56 81 GLU A O 1
ATOM 652 N N . LEU A 1 82 ? -10.600 6.727 -4.172 1.00 91.00 82 LEU A N 1
ATOM 653 C CA . LEU A 1 82 ? -11.263 5.713 -3.348 1.00 91.00 82 LEU A CA 1
ATOM 654 C C . LEU A 1 82 ? -11.235 6.068 -1.855 1.00 91.00 82 LEU A C 1
ATOM 656 O O . LEU A 1 82 ? -12.209 5.798 -1.150 1.00 91.00 82 LEU A O 1
ATOM 660 N N . LEU A 1 83 ? -10.147 6.674 -1.376 1.00 88.50 83 LEU A N 1
ATOM 661 C CA . LEU A 1 83 ? -10.037 7.177 -0.006 1.00 88.50 83 LEU A CA 1
ATOM 662 C C . LEU A 1 83 ? -11.014 8.328 0.251 1.00 88.50 83 LEU A C 1
ATOM 664 O O . LEU A 1 83 ? -11.707 8.322 1.269 1.00 88.50 83 LEU A O 1
ATOM 668 N N . GLU A 1 84 ? -11.112 9.282 -0.675 1.00 87.06 84 GLU A N 1
ATOM 669 C CA . GLU A 1 84 ? -12.062 10.395 -0.586 1.00 87.06 84 GLU A CA 1
ATOM 670 C C . GLU A 1 84 ? -13.510 9.898 -0.584 1.00 87.06 84 GLU A C 1
ATOM 672 O O . GLU A 1 84 ? -14.302 10.315 0.262 1.00 87.06 84 GLU A O 1
ATOM 677 N N . ALA A 1 85 ? -13.850 8.947 -1.458 1.00 83.00 85 ALA A N 1
ATOM 678 C CA . ALA A 1 85 ? -15.179 8.341 -1.495 1.00 83.00 85 ALA A CA 1
ATOM 679 C C . ALA A 1 85 ? -15.531 7.619 -0.180 1.00 83.00 85 ALA A C 1
ATOM 681 O O . ALA A 1 85 ? -16.648 7.753 0.324 1.00 83.00 85 ALA A O 1
ATOM 682 N N . ALA A 1 86 ? -14.576 6.889 0.406 1.00 77.50 86 ALA A N 1
ATOM 683 C CA . ALA A 1 86 ? -14.765 6.221 1.693 1.00 77.50 86 ALA A CA 1
ATOM 684 C C . ALA A 1 86 ? -14.928 7.221 2.853 1.00 77.50 86 ALA A C 1
ATOM 686 O O . ALA A 1 86 ? -15.733 6.999 3.760 1.00 77.50 86 ALA A O 1
ATOM 687 N N . ALA A 1 87 ? -14.194 8.336 2.825 1.00 74.88 87 ALA A N 1
ATOM 688 C CA . ALA A 1 87 ? -14.340 9.410 3.803 1.00 74.88 87 ALA A CA 1
ATOM 689 C C . ALA A 1 87 ? -15.699 10.117 3.680 1.00 74.88 87 ALA A C 1
ATOM 691 O O . ALA A 1 87 ? -16.312 10.441 4.697 1.00 74.88 87 ALA A O 1
ATOM 692 N N . TRP A 1 88 ? -16.193 10.307 2.452 1.00 66.12 88 TRP A N 1
ATOM 693 C CA . TRP A 1 88 ? -17.489 10.931 2.191 1.00 66.12 88 TRP A CA 1
ATOM 694 C C . TRP A 1 88 ? -18.654 10.099 2.727 1.00 66.12 88 TRP A C 1
ATOM 696 O O . TRP A 1 88 ? -19.514 10.641 3.414 1.00 66.12 88 TRP A O 1
ATOM 706 N N . GLN A 1 89 ? -18.645 8.779 2.503 1.00 60.66 89 GLN A N 1
ATOM 707 C CA . GLN A 1 89 ? -19.659 7.876 3.069 1.00 60.66 89 GLN A CA 1
ATOM 708 C C . GLN A 1 89 ? -19.721 7.956 4.596 1.00 60.66 89 GLN A C 1
ATOM 710 O O . GLN A 1 89 ? -20.802 7.997 5.175 1.00 60.66 89 GLN A O 1
ATOM 715 N N . LYS A 1 90 ? -18.562 8.036 5.256 1.00 60.50 90 LYS A N 1
ATOM 716 C CA . LYS A 1 90 ? -18.502 8.186 6.712 1.00 60.50 90 LYS A CA 1
ATOM 717 C C . LYS A 1 90 ? -19.076 9.531 7.182 1.00 60.50 90 LYS A C 1
ATOM 719 O O . LYS A 1 90 ? -19.734 9.578 8.216 1.00 60.50 90 LYS A O 1
ATOM 724 N N . GLY A 1 91 ? -18.833 10.606 6.430 1.00 60.97 91 GLY A N 1
ATOM 725 C CA . GLY A 1 91 ? -19.389 11.931 6.712 1.00 60.97 91 GLY A CA 1
ATOM 726 C C . GLY A 1 91 ? -20.902 12.015 6.486 1.00 60.97 91 GLY A C 1
ATOM 727 O O . GLY A 1 91 ? -21.593 12.652 7.275 1.00 60.97 91 GLY A O 1
ATOM 728 N N . GLU A 1 92 ? -21.435 11.349 5.458 1.00 56.38 92 GLU A N 1
ATOM 729 C CA . GLU A 1 92 ? -22.885 11.251 5.225 1.00 56.38 92 GLU A CA 1
ATOM 730 C C . GLU A 1 92 ? -23.597 10.463 6.331 1.00 56.38 92 GLU A C 1
ATOM 732 O O . GLU A 1 92 ? -24.621 10.929 6.822 1.00 56.38 92 GLU A O 1
ATOM 737 N N . GLU A 1 93 ? -23.038 9.343 6.804 1.00 59.19 93 GLU A N 1
ATOM 738 C CA . GLU A 1 93 ? -23.592 8.605 7.954 1.00 59.19 93 GLU A CA 1
ATOM 739 C C . GLU A 1 93 ? -23.614 9.452 9.244 1.00 59.19 93 GLU A C 1
ATOM 741 O O . GLU A 1 93 ? -24.549 9.360 10.045 1.00 59.19 93 GLU A O 1
ATOM 746 N N . GLU A 1 94 ? -22.601 10.299 9.461 1.00 55.75 94 GLU A N 1
ATOM 747 C CA . GLU A 1 94 ? -22.567 11.247 10.584 1.00 55.75 94 GLU A CA 1
ATOM 748 C C . GLU A 1 94 ? -23.608 12.367 10.425 1.00 55.75 94 GLU A C 1
ATOM 750 O O . GLU A 1 94 ? -24.313 12.686 11.384 1.00 55.75 94 GLU A O 1
ATOM 755 N N . LEU A 1 95 ? -23.777 12.908 9.216 1.00 56.28 95 LEU A N 1
ATOM 756 C CA . LEU A 1 95 ? -24.789 13.926 8.918 1.00 56.28 95 LEU A CA 1
ATOM 757 C C . LEU A 1 95 ? -26.219 13.373 9.034 1.00 56.28 95 LEU A C 1
ATOM 759 O O . LEU A 1 95 ? -27.074 14.013 9.643 1.00 56.28 95 LEU A O 1
ATOM 763 N N . GLU A 1 96 ? -26.505 12.173 8.526 1.00 57.84 96 GLU A N 1
ATOM 764 C CA . GLU A 1 96 ? -27.818 11.530 8.692 1.00 57.84 96 GLU A CA 1
ATOM 765 C C . GLU A 1 96 ? -28.147 11.274 10.167 1.00 57.84 96 GLU A C 1
ATOM 767 O O . GLU A 1 96 ? -29.298 11.416 10.581 1.00 57.84 96 GLU A O 1
ATOM 772 N N . ARG A 1 97 ? -27.144 10.971 10.998 1.00 57.81 97 ARG A N 1
ATOM 773 C CA . ARG A 1 97 ? -27.320 10.822 12.447 1.00 57.81 97 ARG A CA 1
ATOM 774 C C . ARG A 1 97 ? -27.619 12.147 13.156 1.00 57.81 97 ARG A C 1
ATOM 776 O O . ARG A 1 97 ? -28.344 12.141 14.150 1.00 57.81 97 ARG A O 1
ATOM 783 N N . GLU A 1 98 ? -27.063 13.260 12.685 1.00 56.00 98 GLU A N 1
ATOM 784 C CA . GLU A 1 98 ? -27.285 14.591 13.267 1.00 56.00 98 GLU A CA 1
ATOM 785 C C . GLU A 1 98 ? -28.594 15.250 12.799 1.00 56.00 98 GLU A C 1
ATOM 787 O O . GLU A 1 98 ? -29.171 16.043 13.543 1.00 56.00 98 GLU A O 1
ATOM 792 N N . PHE A 1 99 ? -29.094 14.898 11.610 1.00 58.47 99 PHE A N 1
ATOM 793 C CA . PHE A 1 99 ? -30.291 15.505 11.010 1.00 58.47 99 PHE A CA 1
ATOM 794 C C . PHE A 1 99 ? -31.518 14.575 10.916 1.00 58.47 99 PHE A C 1
ATOM 796 O O . PHE A 1 99 ? -32.626 15.067 10.717 1.00 58.47 99 PHE A O 1
ATOM 803 N N . GLY A 1 100 ? -31.356 13.257 11.067 1.00 52.38 100 GLY A N 1
ATOM 804 C CA . GLY A 1 100 ? -32.407 12.239 10.907 1.00 52.38 100 GLY A CA 1
ATOM 805 C C . GLY A 1 100 ? -33.006 11.695 12.209 1.00 52.38 100 GLY A C 1
ATOM 806 O O . GLY A 1 100 ? -33.525 10.580 12.220 1.00 52.38 100 GLY A O 1
ATOM 807 N N . GLY A 1 101 ? -32.909 12.437 13.313 1.00 47.44 101 GLY A N 1
ATOM 808 C CA . GLY A 1 101 ? -33.573 12.102 14.573 1.00 47.44 101 GLY A CA 1
ATOM 809 C C . GLY A 1 101 ? -34.840 12.927 14.785 1.00 47.44 101 GLY A C 1
ATOM 810 O O . GLY A 1 101 ? -34.782 13.911 15.520 1.00 47.44 101 GLY A O 1
ATOM 811 N N . ASP A 1 102 ? -35.947 12.519 14.162 1.00 45.66 102 ASP A N 1
ATOM 812 C CA . ASP A 1 102 ? -37.316 12.953 14.501 1.00 45.66 102 ASP A CA 1
ATOM 813 C C . ASP A 1 102 ? -38.115 11.745 15.026 1.00 45.66 102 ASP A C 1
ATOM 815 O O . ASP A 1 102 ? -38.084 10.680 14.359 1.00 45.66 102 ASP A O 1
#

Mean predicted aligned error: 8.1 Å

Foldseek 3Di:
DPPPDDDLLRVLLVLLVVCLVCDPVCVVPPVSLVVNVVSPVVCDLLNLLVCLLDPPPVSSSVSVLVSCCVPPVVSSVVSVVNNVVVVVVVVVVVVCVVPVDD

Radius of gyration: 16.35 Å; Cα contacts (8 Å, |Δi|>4): 61; chains: 1; bounding box: 55×41×27 Å

pLDDT: mean 80.84, std 13.41, range [42.38, 94.19]

Solvent-accessible surface area (backbone atoms only — not comparable to full-atom values): 5745 Å² total; per-residue (Å²): 134,85,79,77,79,75,50,70,66,58,50,46,51,52,51,28,39,52,36,40,76,46,41,77,58,32,82,70,35,64,67,61,48,54,53,50,52,55,44,51,64,72,58,33,58,67,53,49,24,50,46,62,76,66,57,86,52,61,59,24,40,55,42,46,50,56,48,29,51,73,76,35,48,74,57,36,50,54,24,49,55,50,41,51,53,56,52,48,54,56,50,49,58,51,48,48,64,74,73,66,79,128

Organism: NCBI:txid236499

Secondary structure (DSSP, 8-state):
-------HHHHHHHHHHHHHHHGGGGGG-HHHHHHHHHHHHHHHHHHHHHHHHH-S-HHHHHHHHHHHHHH-HHHHHHHHHHHHHHHHHHHHHHHHHHH---

Sequence (102 aa):
MLTRRWSEEEILDQTACVMAECGEQATRCFVLQVVLDELIESVGPWKLAHFLATTKNQAAATTLERYLEKNWPDYAHKVAELLEAAAWQKGEEELEREFGGD